Protein AF-0000000084522707 (afdb_homodimer)

Nearest PDB structures (foldseek):
  1sph-assembly1_B  TM=9.930E-01  e=1.537E-13  Bacillus subtilis
  1ptf-assembly1_A  TM=9.862E-01  e=3.714E-13  Enterococcus faecalis
  2hpr-assembly1_A  TM=9.861E-01  e=8.384E-13  Bacillus subtilis
  1y51-assembly1_A  TM=9.922E-01  e=2.026E-12  Geobacillus stearothermophilus
  1pch-assembly1_A  TM=9.923E-01  e=7.910E-11  Mycoplasma capricolum

Secondary structure (DSSP, 8-state):
-EEEEEE---TT-S-HHHHHHHHHHHHT-SSEEEEEETTEEEETT-HHHHHHT-PPTT-EEEEEEESTTHHHHHHHHHHHHHHTTS--/-EEEEEE---TT-S-HHHHHHHHHHHHT-SSEEEEEETTEEEETT-HHHHHHT-PPTT-EEEEEEESTTHHHHHHHHHHHHHHTTS--

pLDDT: mean 97.77, std 3.3, range [70.69, 98.94]

Radius of gyration: 16.94 Å; Cα contacts (8 Å, |Δi|>4): 364; chains: 2; bounding box: 33×42×34 Å

Sequence (176 aa):
MTEKTFEIINESGLHARPATALVQAASGFTSTIEIEYNNKKVNLKSIMGVMSLAVAKGGTVRITVEGEDEAEAIAAIESVMKNEGLGAMTEKTFEIINESGLHARPATALVQAASGFTSTIEIEYNNKKVNLKSIMGVMSLAVAKGGTVRITVEGEDEAEAIAAIESVMKNEGLGA

Organism: Aneurinibacillus migulanus (NCBI:txid47500)

Solvent-accessible surface area (backbone atoms only — not comparable to full-atom values): 9281 Å² total; per-residue (Å²): 121,51,72,52,76,43,50,24,62,20,85,77,22,62,38,46,53,55,45,48,54,45,19,54,60,46,60,76,47,88,30,50,44,34,38,31,44,92,91,42,74,32,49,40,60,34,63,68,46,54,52,67,62,63,45,43,50,69,36,58,35,40,38,38,27,37,52,94,51,27,73,62,46,55,52,51,50,51,50,47,32,43,75,61,46,33,29,129,120,49,73,51,73,43,50,24,62,21,86,75,22,59,40,47,53,56,45,48,54,47,20,55,58,47,60,77,48,88,32,50,44,34,36,30,43,92,92,42,74,31,49,38,61,33,62,69,46,54,54,69,61,63,43,42,51,70,37,59,35,40,38,38,29,38,53,93,51,27,71,62,46,54,52,50,53,50,52,48,32,43,75,62,46,34,29,128

InterPro domains:
  IPR000032 Phosphocarrier protein HPr-like [PF00381] (3-82)
  IPR000032 Phosphocarrier protein HPr-like [PR00107] (13-29)
  IPR000032 Phosphocarrier protein HPr-like [PR00107] (38-53)
  IPR000032 Phosphocarrier protein HPr-like [PR00107] (53-70)
  IPR000032 Phosphocarrier protein HPr-like [PS51350] (1-88)
  IPR000032 Phosphocarrier protein HPr-like [TIGR01003] (1-81)
  IPR000032 Phosphocarrier protein HPr-like [cd00367] (5-81)
  IPR001020 Phosphotransferase system, HPr histidine phosphorylation site [PS00369] (13-20)
  IPR035895 HPr-like superfamily [G3DSA:3.30.1340.10] (1-88)
  IPR035895 HPr-like superfamily [SSF55594] (1-83)
  IPR050399 Phosphocarrier protein HPr [PTHR33705] (1-84)

Structure (mmCIF, N/CA/C/O backbone):
data_AF-0000000084522707-model_v1
#
loop_
_entity.id
_entity.type
_entity.pdbx_description
1 polymer 'Phosphocarrier protein HPr'
#
loop_
_atom_site.group_PDB
_atom_site.id
_atom_site.type_symbol
_atom_site.label_atom_id
_atom_site.label_alt_id
_atom_site.label_comp_id
_atom_site.label_asym_id
_atom_site.label_entity_id
_atom_site.label_seq_id
_atom_site.pdbx_PDB_ins_code
_atom_site.Cartn_x
_atom_site.Cartn_y
_atom_site.Cartn_z
_atom_site.occupancy
_atom_site.B_iso_or_equiv
_atom_site.auth_seq_id
_atom_site.auth_comp_id
_atom_site.auth_asym_id
_atom_site.auth_atom_id
_atom_site.pdbx_PDB_model_num
ATOM 1 N N . MET A 1 1 ? -10.516 19.984 13.5 1 94.5 1 MET A N 1
ATOM 2 C CA . MET A 1 1 ? -9.75 19.703 12.289 1 94.5 1 MET A CA 1
ATOM 3 C C . MET A 1 1 ? -8.328 20.25 12.398 1 94.5 1 MET A C 1
ATOM 5 O O . MET A 1 1 ? -8.133 21.391 12.797 1 94.5 1 MET A O 1
ATOM 9 N N . THR A 1 2 ? -7.234 19.422 12.156 1 97.94 2 THR A N 1
ATOM 10 C CA . THR A 1 2 ? -5.832 19.812 12.141 1 97.94 2 THR A CA 1
ATOM 11 C C . THR A 1 2 ? -5.195 19.531 10.789 1 97.94 2 THR A C 1
ATOM 13 O O . THR A 1 2 ? -5.672 18.656 10.047 1 97.94 2 THR A O 1
ATOM 16 N N . GLU A 1 3 ? -4.207 20.375 10.445 1 97.94 3 GLU A N 1
ATOM 17 C CA . GLU A 1 3 ? -3.549 20.172 9.156 1 97.94 3 GLU A CA 1
ATOM 18 C C . GLU A 1 3 ? -2.068 20.531 9.234 1 97.94 3 GLU A C 1
ATOM 20 O O . GLU A 1 3 ? -1.66 21.344 10.07 1 97.94 3 GLU A O 1
ATOM 25 N N . LYS A 1 4 ? -1.232 19.938 8.438 1 98.25 4 LYS A N 1
ATOM 26 C CA . LYS A 1 4 ? 0.188 20.219 8.25 1 98.25 4 LYS A CA 1
ATOM 27 C C . LYS A 1 4 ? 0.598 20.047 6.793 1 98.25 4 LYS A C 1
ATOM 29 O O . LYS A 1 4 ? 0.04 19.203 6.082 1 98.25 4 LYS A O 1
ATOM 34 N N . THR A 1 5 ? 1.541 20.844 6.402 1 98.38 5 THR A N 1
ATOM 35 C CA . THR A 1 5 ? 2.104 20.75 5.062 1 98.38 5 THR A CA 1
ATOM 36 C C . THR A 1 5 ? 3.541 20.234 5.109 1 98.38 5 THR A C 1
ATOM 38 O O . THR A 1 5 ? 4.301 20.594 6.012 1 98.38 5 THR A O 1
ATOM 41 N N . PHE A 1 6 ? 3.867 19.438 4.129 1 98.31 6 PHE A N 1
ATOM 42 C CA . PHE A 1 6 ? 5.195 18.859 4.035 1 98.31 6 PHE A CA 1
ATOM 43 C C . PHE A 1 6 ? 5.742 18.969 2.617 1 98.31 6 PHE A C 1
ATOM 45 O O . PHE A 1 6 ? 5.02 18.734 1.647 1 98.31 6 PHE A O 1
ATOM 52 N N . GLU A 1 7 ? 6.996 19.344 2.516 1 98.12 7 GLU A N 1
ATOM 53 C CA . GLU A 1 7 ? 7.715 19.172 1.256 1 98.12 7 GLU A CA 1
ATOM 54 C C . GLU A 1 7 ? 8.398 17.812 1.183 1 98.12 7 GLU A C 1
ATOM 56 O O . GLU A 1 7 ? 9.141 17.438 2.088 1 98.12 7 GLU A O 1
ATOM 61 N N . ILE A 1 8 ? 8.148 17.125 0.079 1 98.62 8 ILE A N 1
ATOM 62 C CA . ILE A 1 8 ? 8.797 15.836 -0.133 1 98.62 8 ILE A CA 1
ATOM 63 C C . ILE A 1 8 ? 10.234 16.047 -0.596 1 98.62 8 ILE A C 1
ATOM 65 O O . ILE A 1 8 ? 10.469 16.641 -1.653 1 98.62 8 ILE A O 1
ATOM 69 N N . ILE A 1 9 ? 11.164 15.422 0.181 1 97.81 9 ILE A N 1
ATOM 70 C CA . ILE A 1 9 ? 12.555 15.719 -0.118 1 97.81 9 ILE A CA 1
ATOM 71 C C . ILE A 1 9 ? 13.266 14.445 -0.589 1 97.81 9 ILE A C 1
ATOM 73 O O . ILE A 1 9 ? 14.383 14.508 -1.098 1 97.81 9 ILE A O 1
ATOM 77 N N . ASN A 1 10 ? 12.57 13.359 -0.365 1 96.62 10 ASN A N 1
ATOM 78 C CA . ASN A 1 10 ? 13.141 12.102 -0.834 1 96.62 10 ASN A CA 1
ATOM 79 C C . ASN A 1 10 ? 13.391 12.125 -2.34 1 96.62 10 ASN A C 1
ATOM 81 O O . ASN A 1 10 ? 12.539 12.586 -3.105 1 96.62 10 ASN A O 1
ATOM 85 N N . GLU A 1 11 ? 14.531 11.609 -2.727 1 97.12 11 GLU A N 1
ATOM 86 C CA . GLU A 1 11 ? 14.906 11.648 -4.137 1 97.12 11 GLU A CA 1
ATOM 87 C C . GLU A 1 11 ? 13.906 10.883 -4.996 1 97.12 11 GLU A C 1
ATOM 89 O O . GLU A 1 11 ? 13.648 11.258 -6.141 1 97.12 11 GLU A O 1
ATOM 94 N N . SER A 1 12 ? 13.359 9.898 -4.473 1 96.5 12 SER A N 1
ATOM 95 C CA . SER A 1 12 ? 12.453 9.047 -5.234 1 96.5 12 SER A CA 1
ATOM 96 C C . SER A 1 12 ? 11 9.5 -5.062 1 96.5 12 SER A C 1
ATOM 98 O O . SER A 1 12 ? 10.086 8.852 -5.57 1 96.5 12 SER A O 1
ATOM 100 N N . GLY A 1 13 ? 10.734 10.625 -4.32 1 98 13 GLY A N 1
ATOM 101 C CA . GLY A 1 13 ? 9.367 11.062 -4.062 1 98 13 GLY A CA 1
ATOM 102 C C . GLY A 1 13 ? 8.648 10.203 -3.043 1 98 13 GLY A C 1
ATOM 103 O O . GLY A 1 13 ? 9.281 9.586 -2.182 1 98 13 GLY A O 1
ATOM 104 N N . LEU A 1 14 ? 7.344 10.336 -3.039 1 98.31 14 LEU A N 1
ATOM 105 C CA . LEU A 1 14 ? 6.492 9.461 -2.236 1 98.31 14 LEU A CA 1
ATOM 106 C C . LEU A 1 14 ? 6.227 8.148 -2.959 1 98.31 14 LEU A C 1
ATOM 108 O O . LEU A 1 14 ? 5.16 7.965 -3.555 1 98.31 14 LEU A O 1
ATOM 112 N N . HIS A 1 15 ? 7.211 7.25 -2.91 1 97.75 15 HIS A N 1
ATOM 113 C CA . HIS A 1 15 ? 7.094 5.941 -3.547 1 97.75 15 HIS A CA 1
ATOM 114 C C . HIS A 1 15 ? 6.484 4.918 -2.594 1 97.75 15 HIS A C 1
ATOM 116 O O . HIS A 1 15 ? 6.062 5.266 -1.489 1 97.75 15 HIS A O 1
ATOM 122 N N . ALA A 1 16 ? 6.402 3.715 -2.99 1 97.94 16 ALA A N 1
ATOM 123 C CA . ALA A 1 16 ? 5.598 2.682 -2.344 1 97.94 16 ALA A CA 1
ATOM 124 C C . ALA A 1 16 ? 6.02 2.484 -0.892 1 97.94 16 ALA A C 1
ATOM 126 O O . ALA A 1 16 ? 5.172 2.354 -0.005 1 97.94 16 ALA A O 1
ATOM 127 N N . ARG A 1 17 ? 7.297 2.531 -0.637 1 96.75 17 ARG A N 1
ATOM 128 C CA . ARG A 1 17 ? 7.781 2.191 0.698 1 96.75 17 ARG A CA 1
ATOM 129 C C . ARG A 1 17 ? 7.336 3.229 1.722 1 96.75 17 ARG A C 1
ATOM 131 O O . ARG A 1 17 ? 6.598 2.91 2.658 1 96.75 17 ARG A O 1
ATOM 138 N N . PRO A 1 18 ? 7.672 4.473 1.57 1 97.94 18 PRO A N 1
ATOM 139 C CA . PRO A 1 18 ? 7.164 5.441 2.545 1 97.94 18 PRO A CA 1
ATOM 140 C C . PRO A 1 18 ? 5.645 5.594 2.49 1 97.94 18 PRO A C 1
ATOM 142 O O . PRO A 1 18 ? 5.012 5.867 3.514 1 97.94 18 PRO A O 1
ATOM 145 N N . ALA A 1 19 ? 5.012 5.406 1.331 1 98.5 19 ALA A N 1
ATOM 146 C CA . ALA A 1 19 ? 3.555 5.449 1.25 1 98.5 19 ALA A CA 1
ATOM 147 C C . ALA A 1 19 ? 2.922 4.367 2.121 1 98.5 19 ALA A C 1
ATOM 149 O O . ALA A 1 19 ? 1.949 4.629 2.834 1 98.5 19 ALA A O 1
ATOM 150 N N . THR A 1 20 ? 3.518 3.203 2.043 1 98.5 20 THR A N 1
ATOM 151 C CA . THR A 1 20 ? 2.994 2.102 2.844 1 98.5 20 THR A CA 1
ATOM 152 C C . THR A 1 20 ? 3.131 2.402 4.332 1 98.5 20 THR A C 1
ATOM 154 O O . THR A 1 20 ? 2.211 2.139 5.113 1 98.5 20 THR A O 1
ATOM 157 N N . ALA A 1 21 ? 4.238 2.949 4.695 1 98.25 21 ALA A N 1
ATOM 158 C CA . ALA A 1 21 ? 4.426 3.33 6.094 1 98.25 21 ALA A CA 1
ATOM 159 C C . ALA A 1 21 ? 3.387 4.359 6.527 1 98.25 21 ALA A C 1
ATOM 161 O O . ALA A 1 21 ? 2.854 4.285 7.637 1 98.25 21 ALA A O 1
ATOM 162 N N . LEU A 1 22 ? 3.088 5.316 5.695 1 98.69 22 LEU A N 1
ATOM 163 C CA . LEU A 1 22 ? 2.09 6.336 6.004 1 98.69 22 LEU A CA 1
ATOM 164 C C . LEU A 1 22 ? 0.701 5.719 6.129 1 98.69 22 LEU A C 1
ATOM 166 O O . LEU A 1 22 ? -0.046 6.039 7.055 1 98.69 22 LEU A O 1
ATOM 170 N N . VAL A 1 23 ? 0.363 4.887 5.227 1 98.81 23 VAL A N 1
ATOM 171 C CA . VAL A 1 23 ? -0.938 4.227 5.246 1 98.81 23 VAL A CA 1
ATOM 172 C C . VAL A 1 23 ? -1.076 3.393 6.52 1 98.81 23 VAL A C 1
ATOM 174 O O . VAL A 1 23 ? -2.131 3.395 7.156 1 98.81 23 VAL A O 1
ATOM 177 N N . GLN A 1 24 ? -0.002 2.719 6.863 1 98.56 24 GLN A N 1
ATOM 178 C CA . GLN A 1 24 ? -0.018 1.924 8.086 1 98.56 24 GLN A CA 1
ATOM 179 C C . GLN A 1 24 ? -0.288 2.799 9.305 1 98.56 24 GLN A C 1
ATOM 181 O O . GLN A 1 24 ? -1.142 2.473 10.133 1 98.56 24 GLN A O 1
ATOM 186 N N . ALA A 1 25 ? 0.437 3.859 9.383 1 98.56 25 ALA A N 1
ATOM 187 C CA . ALA A 1 25 ? 0.22 4.77 10.508 1 98.56 25 ALA A CA 1
ATOM 188 C C . ALA A 1 25 ? -1.208 5.305 10.508 1 98.56 25 ALA A C 1
ATOM 190 O O . ALA A 1 25 ? -1.883 5.289 11.539 1 98.56 25 ALA A O 1
ATOM 191 N N . ALA A 1 26 ? -1.678 5.75 9.414 1 98.81 26 ALA A N 1
ATOM 192 C CA . ALA A 1 26 ? -3.002 6.355 9.289 1 98.81 26 ALA A CA 1
ATOM 193 C C . ALA A 1 26 ? -4.098 5.355 9.648 1 98.81 26 ALA A C 1
ATOM 195 O O . ALA A 1 26 ? -5.102 5.723 10.266 1 98.81 26 ALA A O 1
ATOM 196 N N . SER A 1 27 ? -3.891 4.129 9.281 1 98.5 27 SER A N 1
ATOM 197 C CA . SER A 1 27 ? -4.91 3.096 9.43 1 98.5 27 SER A CA 1
ATOM 198 C C . SER A 1 27 ? -5.156 2.766 10.898 1 98.5 27 SER A C 1
ATOM 200 O O . SER A 1 27 ? -6.16 2.135 11.234 1 98.5 27 SER A O 1
ATOM 202 N N . GLY A 1 28 ? -4.293 3.125 11.742 1 98.31 28 GLY A N 1
ATOM 203 C CA . GLY A 1 28 ? -4.434 2.844 13.156 1 98.31 28 GLY A CA 1
ATOM 204 C C . GLY A 1 28 ? -5.355 3.814 13.875 1 98.31 28 GLY A C 1
ATOM 205 O O . GLY A 1 28 ? -5.688 3.617 15.039 1 98.31 28 GLY A O 1
ATOM 206 N N . PHE A 1 29 ? -5.867 4.809 13.188 1 98.81 29 PHE A N 1
ATOM 207 C CA . PHE A 1 29 ? -6.66 5.855 13.82 1 98.81 29 PHE A CA 1
ATOM 208 C C . PHE A 1 29 ? -8.086 5.855 13.281 1 98.81 29 PHE A C 1
ATOM 210 O O . PHE A 1 29 ? -8.328 5.414 12.156 1 98.81 29 PHE A O 1
ATOM 217 N N . THR A 1 30 ? -9.023 6.438 14.078 1 98.75 30 THR A N 1
ATOM 218 C CA . THR A 1 30 ? -10.43 6.523 13.688 1 98.75 30 THR A CA 1
ATOM 219 C C . THR A 1 30 ? -10.695 7.812 12.914 1 98.75 30 THR A C 1
ATOM 221 O O . THR A 1 30 ? -11.688 7.918 12.188 1 98.75 30 THR A O 1
ATOM 224 N N . SER A 1 31 ? -9.836 8.742 13.117 1 98.88 31 SER A N 1
ATOM 225 C CA . SER A 1 31 ? -10.008 10.031 12.453 1 98.88 31 SER A CA 1
ATOM 226 C C . SER A 1 31 ? -9.922 9.883 10.938 1 98.88 31 SER A C 1
ATOM 228 O O . SER A 1 31 ? -9.25 8.984 10.43 1 98.88 31 SER A O 1
ATOM 230 N N . THR A 1 32 ? -10.656 10.781 10.281 1 98.88 32 THR A N 1
ATOM 231 C CA . THR A 1 32 ? -10.469 10.938 8.844 1 98.88 32 THR A CA 1
ATOM 232 C C . THR A 1 32 ? -9.156 11.648 8.547 1 98.88 32 THR A C 1
ATOM 234 O O . THR A 1 32 ? -8.867 12.703 9.117 1 98.88 32 THR A O 1
ATOM 237 N N . ILE A 1 33 ? -8.328 11.008 7.734 1 98.94 33 ILE A N 1
ATOM 238 C CA . ILE A 1 33 ? -7.035 11.57 7.363 1 98.94 33 ILE A CA 1
ATOM 239 C C . ILE A 1 33 ? -6.93 11.664 5.844 1 98.94 33 ILE A C 1
ATOM 241 O O . ILE A 1 33 ? -7.051 10.656 5.141 1 98.94 33 ILE A O 1
ATOM 245 N N . GLU A 1 34 ? -6.691 12.875 5.359 1 98.94 34 GLU A N 1
ATOM 246 C CA . GLU A 1 34 ? -6.582 13.109 3.924 1 98.94 34 GLU A CA 1
ATOM 247 C C . GLU A 1 34 ? -5.23 13.719 3.562 1 98.94 34 GLU A C 1
ATOM 249 O O . GLU A 1 34 ? -4.652 14.469 4.348 1 98.94 34 GLU A O 1
ATOM 254 N N . ILE A 1 35 ? -4.766 13.367 2.404 1 98.88 35 ILE A N 1
ATOM 255 C CA . ILE A 1 35 ? -3.574 13.969 1.82 1 98.88 35 ILE A CA 1
ATOM 256 C C . ILE A 1 35 ? -3.922 14.609 0.477 1 98.88 35 ILE A C 1
ATOM 258 O O . ILE A 1 35 ? -4.664 14.031 -0.319 1 98.88 35 ILE A O 1
ATOM 262 N N . GLU A 1 36 ? -3.361 15.758 0.29 1 98.88 36 GLU A N 1
ATOM 263 C CA . GLU A 1 36 ? -3.656 16.531 -0.908 1 98.88 36 GLU A CA 1
ATOM 264 C C . GLU A 1 36 ? -2.377 16.938 -1.63 1 98.88 36 GLU A C 1
ATOM 266 O O . GLU A 1 36 ? -1.395 17.328 -0.993 1 98.88 36 GLU A O 1
ATOM 271 N N . TYR A 1 37 ? -2.357 16.828 -2.92 1 98.81 37 TYR A N 1
ATOM 272 C CA . TYR A 1 37 ? -1.275 17.219 -3.811 1 98.81 37 TYR A CA 1
ATOM 273 C C . TYR A 1 37 ? -1.82 17.688 -5.156 1 98.81 37 TYR A C 1
ATOM 275 O O . TYR A 1 37 ? -2.625 16.984 -5.777 1 98.81 37 TYR A O 1
ATOM 283 N N . ASN A 1 38 ? -1.486 18.844 -5.582 1 98.19 38 ASN A N 1
ATOM 284 C CA . ASN A 1 38 ? -1.926 19.406 -6.855 1 98.19 38 ASN A CA 1
ATOM 285 C C . ASN A 1 38 ? -3.445 19.359 -6.992 1 98.19 38 ASN A C 1
ATOM 287 O O . ASN A 1 38 ? -3.969 18.891 -8 1 98.19 38 ASN A O 1
ATOM 291 N N . ASN A 1 39 ? -4.086 19.719 -5.977 1 97.62 39 ASN A N 1
ATOM 292 C CA . ASN A 1 39 ? -5.535 19.875 -5.906 1 97.62 39 ASN A CA 1
ATOM 293 C C . ASN A 1 39 ? -6.262 18.547 -5.977 1 97.62 39 ASN A C 1
ATOM 295 O O . ASN A 1 39 ? -7.469 18.5 -6.219 1 97.62 39 ASN A O 1
ATOM 299 N N . LYS A 1 40 ? -5.539 17.547 -5.859 1 98.69 40 LYS A N 1
ATOM 300 C CA . LYS A 1 40 ? -6.141 16.234 -5.715 1 98.69 40 LYS A CA 1
ATOM 301 C C . LYS A 1 40 ? -6.047 15.734 -4.273 1 98.69 40 LYS A C 1
ATOM 303 O O . LYS A 1 40 ? -4.965 15.742 -3.678 1 98.69 40 LYS A O 1
ATOM 308 N N . LYS A 1 41 ? -7.148 15.445 -3.715 1 98.75 41 LYS A N 1
ATOM 309 C CA . LYS A 1 41 ? -7.262 15.008 -2.324 1 98.75 41 LYS A CA 1
ATOM 310 C C . LYS A 1 41 ? -7.688 13.547 -2.236 1 98.75 41 LYS A C 1
ATOM 312 O O . LYS A 1 41 ? -8.641 13.133 -2.898 1 98.75 41 LYS A O 1
ATOM 317 N N . VAL A 1 42 ? -6.957 12.719 -1.441 1 98.88 42 VAL A N 1
ATOM 318 C CA . VAL A 1 42 ? -7.301 11.305 -1.27 1 98.88 42 VAL A CA 1
ATOM 319 C C . VAL A 1 42 ? -7.219 10.93 0.208 1 98.88 42 VAL A C 1
ATOM 321 O O . VAL A 1 42 ? -6.629 11.664 1.009 1 98.88 42 VAL A O 1
ATOM 324 N N . ASN A 1 43 ? -7.953 9.852 0.558 1 98.88 43 ASN A N 1
ATOM 325 C CA . ASN A 1 43 ? -7.824 9.25 1.88 1 98.88 43 ASN A CA 1
ATOM 326 C C . ASN A 1 43 ? -6.43 8.68 2.102 1 98.88 43 ASN A C 1
ATOM 328 O O . ASN A 1 43 ? -5.977 7.824 1.336 1 98.88 43 ASN A O 1
ATOM 332 N N . LEU A 1 44 ? -5.762 9.078 3.152 1 98.88 44 LEU A N 1
ATOM 333 C CA . LEU A 1 44 ? -4.391 8.648 3.396 1 98.88 44 LEU A CA 1
ATOM 334 C C . LEU A 1 44 ? -4.336 7.168 3.762 1 98.88 44 LEU A C 1
ATOM 336 O O . LEU A 1 44 ? -3.271 6.551 3.711 1 98.88 44 LEU A O 1
ATOM 340 N N . LYS A 1 45 ? -5.445 6.551 4.016 1 98.56 45 LYS A N 1
ATOM 341 C CA . LYS A 1 45 ? -5.52 5.129 4.34 1 98.56 45 LYS A CA 1
ATOM 342 C C . LYS A 1 45 ? -5.605 4.277 3.076 1 98.56 45 LYS A C 1
ATOM 344 O O . LYS A 1 45 ? -5.488 3.053 3.137 1 98.56 45 LYS A O 1
ATOM 349 N N . SER A 1 46 ? -5.797 4.906 1.973 1 98 46 SER A N 1
ATOM 350 C CA . SER A 1 46 ? -5.898 4.223 0.687 1 98 46 SER A CA 1
ATOM 351 C C . SER A 1 46 ? -4.566 4.242 -0.056 1 98 46 SER A C 1
ATOM 353 O O . SER A 1 46 ? -4.234 5.227 -0.721 1 98 46 SER A O 1
ATOM 355 N N . ILE A 1 47 ? -3.973 3.125 -0.125 1 98.44 47 ILE A N 1
ATOM 356 C CA . ILE A 1 47 ? -2.67 3.059 -0.777 1 98.44 47 ILE A CA 1
ATOM 357 C C . ILE A 1 47 ? -2.807 3.457 -2.244 1 98.44 47 ILE A C 1
ATOM 359 O O . ILE A 1 47 ? -1.961 4.18 -2.781 1 98.44 47 ILE A O 1
ATOM 363 N N . MET A 1 48 ? -3.84 3.008 -2.855 1 97.38 48 MET A N 1
ATOM 364 C CA . MET A 1 48 ? -4.023 3.348 -4.266 1 97.38 48 MET A CA 1
ATOM 365 C C . MET A 1 48 ? -4.254 4.844 -4.438 1 97.38 48 MET A C 1
ATOM 367 O O . MET A 1 48 ? -3.75 5.449 -5.383 1 97.38 48 MET A O 1
ATOM 371 N N . GLY A 1 49 ? -4.988 5.387 -3.514 1 98.44 49 GLY A N 1
ATOM 372 C CA . GLY A 1 49 ? -5.168 6.828 -3.535 1 98.44 49 GLY A CA 1
ATOM 373 C C . GLY A 1 49 ? -3.867 7.598 -3.406 1 98.44 49 GLY A C 1
ATOM 374 O O . GLY A 1 49 ? -3.596 8.5 -4.195 1 98.44 49 GLY A O 1
ATOM 375 N N . VAL A 1 50 ? -3.102 7.191 -2.445 1 98.75 50 VAL A N 1
ATOM 376 C CA . VAL A 1 50 ? -1.841 7.875 -2.176 1 98.75 50 VAL A CA 1
ATOM 377 C C . VAL A 1 50 ? -0.919 7.758 -3.387 1 98.75 50 VAL A C 1
ATOM 379 O O . VAL A 1 50 ? -0.363 8.758 -3.85 1 98.75 50 VAL A O 1
ATOM 382 N N . MET A 1 51 ? -0.833 6.605 -3.945 1 97.88 51 MET A N 1
ATOM 383 C CA . MET A 1 51 ? 0.071 6.379 -5.07 1 97.88 51 MET A CA 1
ATOM 384 C C . MET A 1 51 ? -0.405 7.129 -6.309 1 97.88 51 MET A C 1
ATOM 386 O O . MET A 1 51 ? 0.41 7.59 -7.109 1 97.88 51 MET A O 1
ATOM 390 N N . SER A 1 52 ? -1.647 7.305 -6.41 1 98.25 52 SER A N 1
ATOM 391 C CA . SER A 1 52 ? -2.193 8 -7.574 1 98.25 52 SER A CA 1
ATOM 392 C C . SER A 1 52 ? -1.741 9.453 -7.613 1 98.25 52 SER A C 1
ATOM 394 O O . SER A 1 52 ? -1.797 10.102 -8.664 1 98.25 52 SER A O 1
ATOM 396 N N . LEU A 1 53 ? -1.362 10.008 -6.574 1 98.69 53 LEU A N 1
ATOM 397 C CA . LEU A 1 53 ? -0.931 11.398 -6.516 1 98.69 53 LEU A CA 1
ATOM 398 C C . LEU A 1 53 ? 0.417 11.578 -7.203 1 98.69 53 LEU A C 1
ATOM 400 O O . LEU A 1 53 ? 0.765 12.695 -7.613 1 98.69 53 LEU A O 1
ATOM 404 N N . ALA A 1 54 ? 1.235 10.578 -7.258 1 98.19 54 ALA A N 1
ATOM 405 C CA . ALA A 1 54 ? 2.535 10.594 -7.922 1 98.19 54 ALA A CA 1
ATOM 406 C C . ALA A 1 54 ? 3.377 11.781 -7.453 1 98.19 54 ALA A C 1
ATOM 408 O O . ALA A 1 54 ? 3.9 12.539 -8.273 1 98.19 54 ALA A O 1
ATOM 409 N N . VAL A 1 55 ? 3.521 11.875 -6.203 1 98.44 55 VAL A N 1
ATOM 410 C CA . VAL A 1 55 ? 4.266 13 -5.652 1 98.44 55 VAL A CA 1
ATOM 411 C C . VAL A 1 55 ? 5.762 12.789 -5.879 1 98.44 55 VAL A C 1
ATOM 413 O O . VAL A 1 55 ? 6.332 11.805 -5.402 1 98.44 55 VAL A O 1
ATOM 416 N N . ALA A 1 56 ? 6.41 13.695 -6.559 1 97.94 56 ALA A N 1
ATOM 417 C CA . ALA A 1 56 ? 7.848 13.656 -6.809 1 97.94 56 ALA A CA 1
ATOM 418 C C . ALA A 1 56 ? 8.609 14.5 -5.785 1 97.94 56 ALA A C 1
ATOM 420 O O . ALA A 1 56 ? 7.996 15.234 -5.004 1 97.94 56 ALA A O 1
ATOM 421 N N . LYS A 1 57 ? 9.922 14.305 -5.805 1 98.06 57 LYS A N 1
ATOM 422 C CA . LYS A 1 57 ? 10.758 15.188 -4.996 1 98.06 57 LYS A CA 1
ATOM 423 C C . LYS A 1 57 ? 10.406 16.656 -5.246 1 98.06 57 LYS A C 1
ATOM 425 O O . LYS A 1 57 ? 10.203 17.062 -6.395 1 98.06 57 LYS A O 1
ATOM 430 N N . GLY A 1 58 ? 10.328 17.359 -4.156 1 98.12 58 GLY A N 1
ATOM 431 C CA . GLY A 1 58 ? 10.031 18.781 -4.258 1 98.12 58 GLY A CA 1
ATOM 432 C C . GLY A 1 58 ? 8.547 19.078 -4.172 1 98.12 58 GLY A C 1
ATOM 433 O O . GLY A 1 58 ? 8.148 20.234 -3.969 1 98.12 58 GLY A O 1
ATOM 434 N N . GLY A 1 59 ? 7.699 18.094 -4.355 1 98.25 59 GLY A N 1
ATOM 435 C CA . GLY A 1 59 ? 6.266 18.281 -4.199 1 98.25 59 GLY A CA 1
ATOM 436 C C . GLY A 1 59 ? 5.859 18.625 -2.779 1 98.25 59 GLY A C 1
ATOM 437 O O . GLY A 1 59 ? 6.445 18.125 -1.82 1 98.25 59 GLY A O 1
ATOM 438 N N . THR A 1 60 ? 4.891 19.484 -2.645 1 98.5 60 THR A N 1
ATOM 439 C CA . THR A 1 60 ? 4.328 19.844 -1.349 1 98.5 60 THR A CA 1
ATOM 440 C C . THR A 1 60 ? 2.957 19.203 -1.152 1 98.5 60 THR A C 1
ATOM 442 O O . THR A 1 60 ? 2.062 19.375 -1.983 1 98.5 60 THR A O 1
ATOM 445 N N . VAL A 1 61 ? 2.877 18.484 -0.022 1 98.75 61 VAL A N 1
ATOM 446 C CA . VAL A 1 61 ? 1.597 17.859 0.286 1 98.75 61 VAL A CA 1
ATOM 447 C C . VAL A 1 61 ? 0.995 18.5 1.535 1 98.75 61 VAL A C 1
ATOM 449 O O . VAL A 1 61 ? 1.723 18.938 2.434 1 98.75 61 VAL A O 1
ATOM 452 N N . ARG A 1 62 ? -0.325 18.5 1.571 1 98.75 62 ARG A N 1
ATOM 453 C CA . ARG A 1 62 ? -1.077 18.922 2.752 1 98.75 62 ARG A CA 1
ATOM 454 C C . ARG A 1 62 ? -1.84 17.75 3.354 1 98.75 62 ARG A C 1
ATOM 456 O O . ARG A 1 62 ? -2.6 17.062 2.656 1 98.75 62 ARG A O 1
ATOM 463 N N . ILE A 1 63 ? -1.631 17.547 4.617 1 98.75 63 ILE A N 1
ATOM 464 C CA . ILE A 1 63 ? -2.336 16.484 5.324 1 98.75 63 ILE A CA 1
ATOM 465 C C . ILE A 1 63 ? -3.324 17.094 6.32 1 98.75 63 ILE A C 1
ATOM 467 O O . ILE A 1 63 ? -2.951 17.938 7.137 1 98.75 63 ILE A O 1
ATOM 471 N N . THR A 1 64 ? -4.504 16.625 6.145 1 98.88 64 THR A N 1
ATOM 472 C CA . THR A 1 64 ? -5.574 17.094 7.02 1 98.88 64 THR A CA 1
ATOM 473 C C . THR A 1 64 ? -6.148 15.938 7.828 1 98.88 64 THR A C 1
ATOM 475 O O . THR A 1 64 ? -6.367 14.844 7.297 1 98.88 64 THR A O 1
ATOM 478 N N . VAL A 1 65 ? -6.422 16.203 9.148 1 98.88 65 VAL A N 1
ATOM 479 C CA . VAL A 1 65 ? -6.957 15.195 10.047 1 98.88 65 VAL A CA 1
ATOM 480 C C . VAL A 1 65 ? -8.18 15.742 10.781 1 98.88 65 VAL A C 1
ATOM 482 O O . VAL A 1 65 ? -8.148 16.859 11.305 1 98.88 65 VAL A O 1
ATOM 485 N N . GLU A 1 66 ? -9.234 14.922 10.742 1 98.88 66 GLU A N 1
ATOM 486 C CA . GLU A 1 66 ? -10.469 15.312 11.414 1 98.88 66 GLU A CA 1
ATOM 487 C C . GLU A 1 66 ? -11.07 14.141 12.195 1 98.88 66 GLU A C 1
ATOM 489 O O . GLU A 1 66 ? -11.391 13.102 11.609 1 98.88 66 GLU A O 1
ATOM 494 N N . GLY A 1 67 ? -11.242 14.328 13.484 1 98.75 67 GLY A N 1
ATOM 495 C CA . GLY A 1 67 ? -11.859 13.305 14.305 1 98.75 67 GLY A CA 1
ATOM 496 C C . GLY A 1 67 ? -11.43 13.359 15.758 1 98.75 67 GLY A C 1
ATOM 497 O O . GLY A 1 67 ? -10.719 14.281 16.156 1 98.75 67 GLY A O 1
ATOM 498 N N . GLU A 1 68 ? -11.781 12.414 16.547 1 98.62 68 GLU A N 1
ATOM 499 C CA . GLU A 1 68 ? -11.617 12.414 18 1 98.62 68 GLU A CA 1
ATOM 500 C C . GLU A 1 68 ? -10.156 12.211 18.391 1 98.62 68 GLU A C 1
ATOM 502 O O . GLU A 1 68 ? -9.719 12.711 19.438 1 98.62 68 GLU A O 1
ATOM 507 N N . ASP A 1 69 ? -9.422 11.602 17.609 1 98.75 69 ASP A N 1
ATOM 508 C CA . ASP A 1 69 ? -8.031 11.305 17.938 1 98.75 69 ASP A CA 1
ATOM 509 C C . ASP A 1 69 ? -7.078 12.055 17 1 98.75 69 ASP A C 1
ATOM 511 O O . ASP A 1 69 ? -6.004 11.547 16.672 1 98.75 69 ASP A O 1
ATOM 515 N N . GLU A 1 70 ? -7.539 13.172 16.5 1 98.62 70 GLU A N 1
ATOM 516 C CA . GLU A 1 70 ? -6.824 13.891 15.445 1 98.62 70 GLU A CA 1
ATOM 517 C C . GLU A 1 70 ? -5.461 14.367 15.938 1 98.62 70 GLU A C 1
ATOM 519 O O . GLU A 1 70 ? -4.496 14.398 15.164 1 98.62 70 GLU A O 1
ATOM 524 N N . ALA A 1 71 ? -5.262 14.719 17.203 1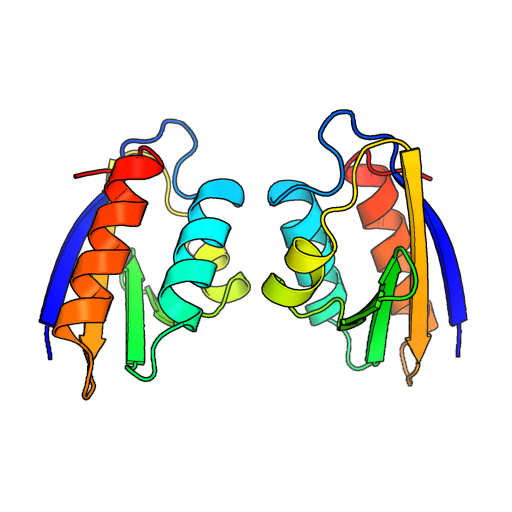 98.62 71 ALA A N 1
ATOM 525 C CA . ALA A 1 71 ? -3.982 15.195 17.734 1 98.62 71 ALA A CA 1
ATOM 526 C C . ALA A 1 71 ? -2.93 14.094 17.688 1 98.62 71 ALA A C 1
ATOM 528 O O . ALA A 1 71 ? -1.802 14.32 17.25 1 98.62 71 ALA A O 1
ATOM 529 N N . GLU A 1 72 ? -3.287 12.938 18.109 1 98.75 72 GLU A N 1
ATOM 530 C CA . GLU A 1 72 ? -2.371 11.797 18.062 1 98.75 72 GLU A CA 1
ATOM 531 C C . GLU A 1 72 ? -2.092 11.367 16.625 1 98.75 72 GLU A C 1
ATOM 533 O O . GLU A 1 72 ? -0.966 10.992 16.297 1 98.75 72 GLU A O 1
ATOM 538 N N . ALA A 1 73 ? -3.115 11.461 15.828 1 98.81 73 ALA A N 1
ATOM 539 C CA . ALA A 1 73 ? -2.984 11.031 14.438 1 98.81 73 ALA A CA 1
ATOM 540 C C . ALA A 1 73 ? -1.987 11.906 13.688 1 98.81 73 ALA A C 1
ATOM 542 O O . ALA A 1 73 ? -1.081 11.391 13.023 1 98.81 73 ALA A O 1
ATOM 543 N N . ILE A 1 74 ? -2.104 13.219 13.789 1 98.69 74 ILE A N 1
ATOM 544 C CA . ILE A 1 74 ? -1.222 14.117 13.047 1 98.69 74 ILE A CA 1
ATOM 545 C C . ILE A 1 74 ? 0.204 13.992 13.578 1 98.69 74 ILE A C 1
ATOM 547 O O . ILE A 1 74 ? 1.17 14.109 12.82 1 98.69 74 ILE A O 1
ATOM 551 N N . ALA A 1 75 ? 0.382 13.75 14.852 1 98.75 75 ALA A N 1
ATOM 552 C CA . ALA A 1 75 ? 1.706 13.547 15.43 1 98.75 75 ALA A CA 1
ATOM 553 C C . ALA A 1 75 ? 2.359 12.281 14.875 1 98.75 75 ALA A C 1
ATOM 555 O O . ALA A 1 75 ? 3.555 12.281 14.57 1 98.75 75 ALA A O 1
ATOM 556 N N . ALA A 1 76 ? 1.574 11.234 14.766 1 98.69 76 ALA A N 1
ATOM 557 C CA . ALA A 1 76 ? 2.082 9.977 14.211 1 98.69 76 ALA A CA 1
ATOM 558 C C . ALA A 1 76 ? 2.484 10.141 12.75 1 98.69 76 ALA A C 1
ATOM 560 O O . ALA A 1 76 ? 3.539 9.656 12.336 1 98.69 76 ALA A O 1
ATOM 561 N N . ILE A 1 77 ? 1.641 10.859 11.992 1 98.56 77 ILE A N 1
ATOM 562 C CA . ILE A 1 77 ? 1.92 11.094 10.578 1 98.56 77 ILE A CA 1
ATOM 563 C C . ILE A 1 77 ? 3.213 11.891 10.438 1 98.56 77 ILE A C 1
ATOM 565 O O . ILE A 1 77 ? 4.066 11.562 9.609 1 98.56 77 ILE A O 1
ATOM 569 N N . GLU A 1 78 ? 3.395 12.867 11.234 1 98.44 78 GLU A N 1
ATOM 570 C CA . GLU A 1 78 ? 4.605 13.68 11.203 1 98.44 78 GLU A CA 1
ATOM 571 C C . GLU A 1 78 ? 5.844 12.844 11.5 1 98.44 78 GLU A C 1
ATOM 573 O O . GLU A 1 78 ? 6.887 13.016 10.875 1 98.44 78 GLU A O 1
ATOM 578 N N . SER A 1 79 ? 5.723 12.008 12.461 1 98.5 79 SER A N 1
ATOM 579 C CA . SER A 1 79 ? 6.828 11.125 12.828 1 98.5 79 SER A CA 1
ATOM 580 C C . SER A 1 79 ? 7.223 10.227 11.656 1 98.5 79 SER A C 1
ATOM 582 O O . SER A 1 79 ? 8.406 10.047 11.383 1 98.5 79 SER A O 1
ATOM 584 N N . VAL A 1 80 ? 6.246 9.672 10.977 1 98.44 80 VAL A N 1
ATOM 585 C CA . VAL A 1 80 ? 6.527 8.805 9.836 1 98.44 80 VAL A CA 1
ATOM 586 C C . VAL A 1 80 ? 7.176 9.609 8.719 1 98.44 80 VAL A C 1
ATOM 588 O O . VAL A 1 80 ? 8.133 9.148 8.086 1 98.44 80 VAL A O 1
ATOM 591 N N . MET A 1 81 ? 6.676 10.82 8.445 1 98.31 81 MET A N 1
ATOM 592 C CA . MET A 1 81 ? 7.258 11.695 7.434 1 98.31 81 MET A CA 1
ATOM 593 C C . MET A 1 81 ? 8.75 11.906 7.688 1 98.31 81 MET A C 1
ATOM 595 O O . MET A 1 81 ? 9.562 11.789 6.77 1 98.31 81 MET A O 1
ATOM 599 N N . LYS A 1 82 ? 9.117 12.117 8.914 1 97.25 82 LYS A N 1
ATOM 600 C CA . LYS A 1 82 ? 10.5 12.359 9.297 1 97.25 82 LYS A CA 1
ATOM 601 C C . LYS A 1 82 ? 11.328 11.078 9.211 1 97.25 82 LYS A C 1
ATOM 603 O O . LYS A 1 82 ? 12.398 11.07 8.602 1 97.25 82 LYS A O 1
ATOM 608 N N . ASN A 1 83 ? 10.82 10.023 9.727 1 97.38 83 ASN A N 1
ATOM 609 C CA . ASN A 1 83 ? 11.555 8.766 9.812 1 97.38 83 ASN A CA 1
ATOM 610 C C . ASN A 1 83 ? 11.805 8.156 8.438 1 97.38 83 ASN A C 1
ATOM 612 O O . ASN A 1 83 ? 12.812 7.488 8.219 1 97.38 83 ASN A O 1
ATOM 616 N N . GLU A 1 84 ? 10.906 8.391 7.49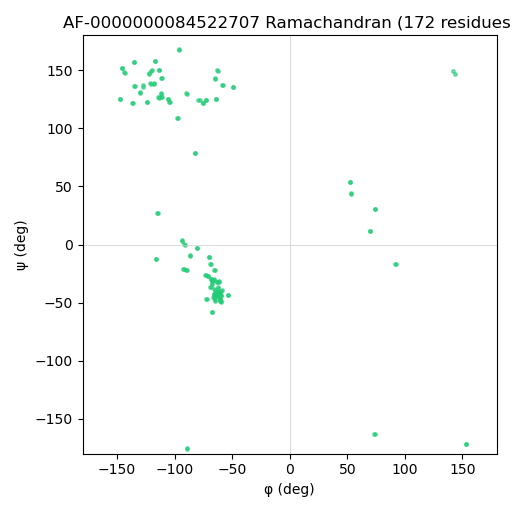6 1 97.12 84 GLU A N 1
ATOM 617 C CA . GLU A 1 84 ? 11.016 7.816 6.156 1 97.12 84 GLU A CA 1
ATOM 618 C C . GLU A 1 84 ? 11.766 8.758 5.215 1 97.12 84 GLU A C 1
ATOM 620 O O . GLU A 1 84 ? 11.852 8.492 4.012 1 97.12 84 GLU A O 1
ATOM 625 N N . GLY A 1 85 ? 12.188 9.867 5.688 1 95.25 85 GLY A N 1
ATOM 626 C CA . GLY A 1 85 ? 12.969 10.789 4.879 1 95.25 85 GLY A CA 1
ATOM 627 C C . GLY A 1 85 ? 12.141 11.531 3.85 1 95.25 85 GLY A C 1
ATOM 628 O O . GLY A 1 85 ? 12.617 11.812 2.748 1 95.25 85 GLY A O 1
ATOM 629 N N . LEU A 1 86 ? 10.93 11.766 4.129 1 96.62 86 LEU A N 1
ATOM 630 C CA . LEU A 1 86 ? 10.023 12.398 3.17 1 96.62 86 LEU A CA 1
ATOM 631 C C . LEU A 1 86 ? 10.016 13.914 3.352 1 96.62 86 LEU A C 1
ATOM 633 O O . LEU A 1 86 ? 9.57 14.648 2.467 1 96.62 86 LEU A O 1
ATOM 637 N N . GLY A 1 87 ? 10.391 14.266 4.41 1 84.31 87 GLY A N 1
ATOM 638 C CA . GLY A 1 87 ? 10.352 15.68 4.762 1 84.31 87 GLY A CA 1
ATOM 639 C C . GLY A 1 87 ? 9.969 15.922 6.211 1 84.31 87 GLY A C 1
ATOM 640 O O . GLY A 1 87 ? 9.539 15 6.91 1 84.31 87 GLY A O 1
ATOM 641 N N . ALA A 1 88 ? 10.406 17 6.977 1 71.94 88 ALA A N 1
ATOM 642 C CA . ALA A 1 88 ? 10.125 17.469 8.336 1 71.94 88 ALA A CA 1
ATOM 643 C C . ALA A 1 88 ? 9.805 18.953 8.359 1 71.94 88 ALA A C 1
ATOM 645 O O . ALA A 1 88 ? 10.227 19.703 7.469 1 71.94 88 ALA A O 1
ATOM 646 N N . MET B 1 1 ? -13.078 -21.453 -9.055 1 94.62 1 MET B N 1
ATOM 647 C CA . MET B 1 1 ? -11.938 -21.078 -8.227 1 94.62 1 MET B CA 1
ATOM 648 C C . MET B 1 1 ? -10.625 -21.5 -8.883 1 94.62 1 MET B C 1
ATOM 650 O O . MET B 1 1 ? -10.492 -22.625 -9.336 1 94.62 1 MET B O 1
ATOM 654 N N . THR B 1 2 ? -9.602 -20.547 -9.078 1 97.88 2 THR B N 1
ATOM 655 C CA . THR B 1 2 ? -8.273 -20.828 -9.609 1 97.88 2 THR B CA 1
ATOM 656 C C . THR B 1 2 ? -7.191 -20.469 -8.594 1 97.88 2 THR B C 1
ATOM 658 O O . THR B 1 2 ? -7.418 -19.625 -7.715 1 97.88 2 THR B O 1
ATOM 661 N N . GLU B 1 3 ? -6.078 -21.219 -8.68 1 97.88 3 GLU B N 1
ATOM 662 C CA . GLU B 1 3 ? -5 -20.953 -7.734 1 97.88 3 GLU B CA 1
ATOM 663 C C . GLU B 1 3 ? -3.635 -21.172 -8.375 1 97.88 3 GLU B C 1
ATOM 665 O O . GLU B 1 3 ? -3.51 -21.953 -9.328 1 97.88 3 GLU B O 1
ATOM 670 N N . LYS B 1 4 ? -2.613 -20.5 -7.941 1 98.19 4 LYS B N 1
ATOM 671 C CA . LYS B 1 4 ? -1.211 -20.641 -8.32 1 98.19 4 LYS B CA 1
ATOM 672 C C . LYS B 1 4 ? -0.29 -20.406 -7.129 1 98.19 4 LYS B C 1
ATOM 674 O O . LYS B 1 4 ? -0.605 -19.609 -6.238 1 98.19 4 LYS B O 1
ATOM 679 N N . THR B 1 5 ? 0.812 -21.094 -7.148 1 98.31 5 THR B N 1
ATOM 680 C CA . THR B 1 5 ? 1.834 -20.938 -6.121 1 98.31 5 THR B CA 1
ATOM 681 C C . THR B 1 5 ? 3.092 -20.297 -6.703 1 98.31 5 THR B C 1
ATOM 683 O O . THR B 1 5 ? 3.482 -20.609 -7.832 1 98.31 5 THR B O 1
ATOM 686 N N . PHE B 1 6 ? 3.691 -19.484 -5.906 1 98.25 6 PHE B N 1
ATOM 687 C CA . PHE B 1 6 ? 4.898 -18.766 -6.32 1 98.25 6 PHE B CA 1
ATOM 688 C C . PHE B 1 6 ? 5.953 -18.812 -5.223 1 98.25 6 PHE B C 1
ATOM 690 O O . PHE B 1 6 ? 5.641 -18.625 -4.043 1 98.25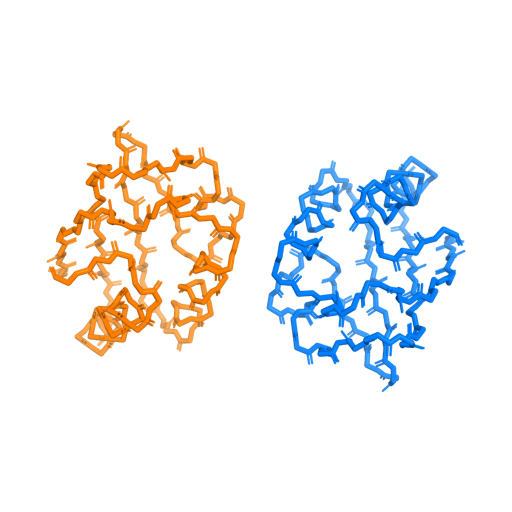 6 PHE B O 1
ATOM 697 N N . GLU B 1 7 ? 7.176 -19.062 -5.621 1 98 7 GLU B N 1
ATOM 698 C CA . GLU B 1 7 ? 8.305 -18.812 -4.727 1 98 7 GLU B CA 1
ATOM 699 C C . GLU B 1 7 ? 8.836 -17.391 -4.895 1 98 7 GLU B C 1
ATOM 701 O O . GLU B 1 7 ? 9.141 -16.969 -6.008 1 98 7 GLU B O 1
ATOM 706 N N . ILE B 1 8 ? 8.984 -16.719 -3.766 1 98.56 8 ILE B N 1
ATOM 707 C CA . ILE B 1 8 ? 9.539 -15.367 -3.789 1 98.56 8 ILE B CA 1
ATOM 708 C C . ILE B 1 8 ? 11.062 -15.445 -3.916 1 98.56 8 ILE B C 1
ATOM 710 O O . ILE B 1 8 ? 11.742 -15.984 -3.039 1 98.56 8 ILE B O 1
ATOM 714 N N . ILE B 1 9 ? 11.547 -14.742 -4.977 1 97.69 9 ILE B N 1
ATOM 715 C CA . ILE B 1 9 ? 12.969 -14.906 -5.242 1 97.69 9 ILE B CA 1
ATOM 716 C C . ILE B 1 9 ? 13.688 -13.57 -5.059 1 97.69 9 ILE B C 1
ATOM 718 O O . ILE B 1 9 ? 14.914 -13.523 -5.027 1 97.69 9 ILE B O 1
ATOM 722 N N . ASN B 1 10 ? 12.875 -12.555 -4.969 1 96.5 10 ASN B N 1
ATOM 723 C CA . ASN B 1 10 ? 13.469 -11.25 -4.73 1 96.5 10 ASN B CA 1
ATOM 724 C C . ASN B 1 10 ? 14.281 -11.227 -3.438 1 96.5 10 ASN B C 1
ATOM 726 O O . ASN B 1 10 ? 13.836 -11.742 -2.412 1 96.5 10 ASN B O 1
ATOM 730 N N . GLU B 1 11 ? 15.43 -10.609 -3.51 1 97.06 11 GLU B N 1
ATOM 731 C CA . GLU B 1 11 ? 16.312 -10.594 -2.355 1 97.06 11 GLU B CA 1
ATOM 732 C C . GLU B 1 11 ? 15.664 -9.906 -1.161 1 97.06 11 GLU B C 1
ATOM 734 O O . GLU B 1 11 ? 15.898 -10.281 -0.013 1 97.06 11 GLU B O 1
ATOM 739 N N . SER B 1 12 ? 14.867 -8.977 -1.414 1 96.5 12 SER B N 1
ATOM 740 C CA . SER B 1 12 ? 14.25 -8.203 -0.342 1 96.5 12 SER B CA 1
ATOM 741 C C . SER B 1 12 ? 12.891 -8.781 0.046 1 96.5 12 SER B C 1
ATOM 743 O O . SER B 1 12 ? 12.188 -8.219 0.886 1 96.5 12 SER B O 1
ATOM 745 N N . GLY B 1 13 ? 12.469 -9.945 -0.561 1 97.94 13 GLY B N 1
ATOM 746 C CA . GLY B 1 13 ? 11.156 -10.508 -0.289 1 97.94 13 GLY B CA 1
ATOM 747 C C . GLY B 1 13 ? 10.023 -9.727 -0.932 1 97.94 13 GLY B C 1
ATOM 748 O O . GLY B 1 13 ? 10.227 -9.07 -1.955 1 97.94 13 GLY B O 1
ATOM 749 N N . LEU B 1 14 ? 8.836 -9.984 -0.437 1 98.31 14 LEU B N 1
ATOM 750 C CA . LEU B 1 14 ? 7.664 -9.203 -0.828 1 98.31 14 LEU B CA 1
ATOM 751 C C . LEU B 1 14 ? 7.578 -7.914 -0.025 1 98.31 14 LEU B C 1
ATOM 753 O O . LEU B 1 14 ? 6.812 -7.824 0.938 1 98.31 14 LEU B O 1
ATOM 757 N N . HIS B 1 15 ? 8.391 -6.918 -0.425 1 97.75 15 HIS B N 1
ATOM 758 C CA . HIS B 1 15 ? 8.414 -5.621 0.24 1 97.75 15 HIS B CA 1
ATOM 759 C C . HIS B 1 15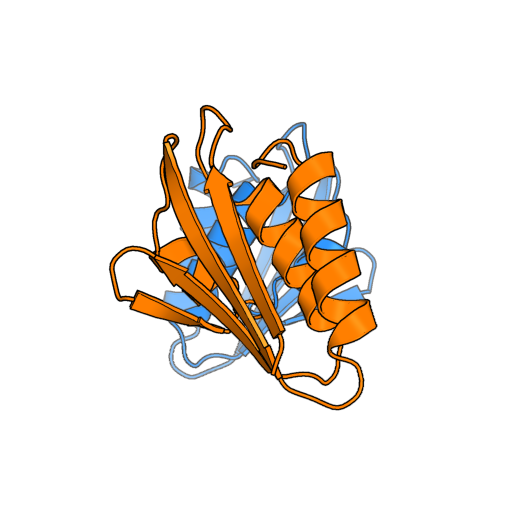 ? 7.391 -4.668 -0.38 1 97.75 15 HIS B C 1
ATOM 761 O O . HIS B 1 15 ? 6.613 -5.066 -1.247 1 97.75 15 HIS B O 1
ATOM 767 N N . ALA B 1 16 ? 7.367 -3.48 0.034 1 97.94 16 ALA B N 1
ATOM 768 C CA . ALA B 1 16 ? 6.285 -2.535 -0.231 1 97.94 16 ALA B CA 1
ATOM 769 C C . ALA B 1 16 ? 6.102 -2.32 -1.73 1 97.94 16 ALA B C 1
ATOM 771 O O . ALA B 1 16 ? 4.969 -2.289 -2.225 1 97.94 16 ALA B O 1
ATOM 772 N N . ARG B 1 17 ? 7.172 -2.244 -2.465 1 96.62 17 ARG B N 1
ATOM 773 C CA . ARG B 1 17 ? 7.074 -1.882 -3.875 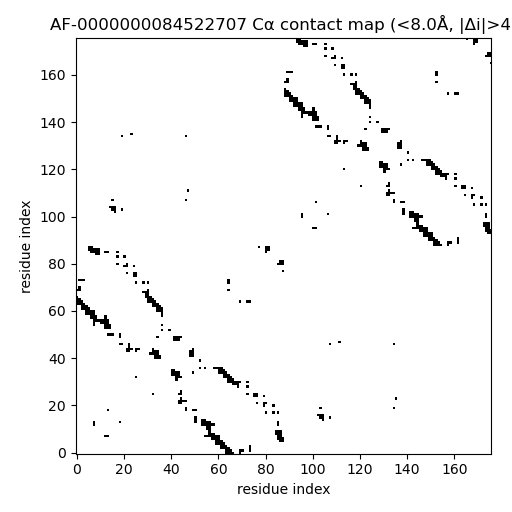1 96.62 17 ARG B CA 1
ATOM 774 C C . ARG B 1 17 ? 6.367 -2.973 -4.672 1 96.62 17 ARG B C 1
ATOM 776 O O . ARG B 1 17 ? 5.301 -2.736 -5.246 1 96.62 17 ARG B O 1
ATOM 783 N N . PRO B 1 18 ? 6.852 -4.184 -4.68 1 97.94 18 PRO B N 1
ATOM 784 C CA . PRO B 1 18 ? 6.098 -5.207 -5.406 1 97.94 18 PRO B CA 1
ATOM 785 C C . PRO B 1 18 ? 4.734 -5.492 -4.777 1 97.94 18 PRO B C 1
ATOM 787 O O . PRO B 1 18 ? 3.785 -5.84 -5.484 1 97.94 18 PRO B O 1
ATOM 790 N N . ALA B 1 19 ? 4.586 -5.344 -3.457 1 98.5 19 ALA B N 1
ATOM 791 C CA . ALA B 1 19 ? 3.279 -5.523 -2.824 1 98.5 19 ALA B CA 1
ATOM 792 C C . ALA B 1 19 ? 2.268 -4.516 -3.363 1 98.5 19 ALA B C 1
ATOM 794 O O . ALA B 1 19 ? 1.124 -4.871 -3.658 1 98.5 19 ALA B O 1
ATOM 795 N N . THR B 1 20 ? 2.738 -3.295 -3.492 1 98.5 20 THR B N 1
ATOM 796 C CA . THR B 1 20 ? 1.852 -2.258 -4.004 1 98.5 20 THR B CA 1
ATOM 797 C C . THR B 1 20 ? 1.436 -2.562 -5.441 1 98.5 20 THR B C 1
ATOM 799 O O . THR B 1 20 ? 0.271 -2.389 -5.805 1 98.5 20 THR B O 1
ATOM 802 N N . ALA B 1 21 ? 2.363 -3.02 -6.211 1 98.25 21 ALA B N 1
ATOM 803 C CA . ALA B 1 21 ? 2.035 -3.398 -7.586 1 98.25 21 ALA B CA 1
ATOM 804 C C . ALA B 1 21 ? 1.005 -4.523 -7.613 1 98.25 21 ALA B C 1
ATOM 806 O O . ALA B 1 21 ? 0.083 -4.508 -8.43 1 98.25 21 ALA B O 1
ATOM 807 N N . LEU B 1 22 ? 1.139 -5.492 -6.746 1 98.69 22 LEU B N 1
ATOM 808 C CA . LEU B 1 22 ? 0.191 -6.598 -6.676 1 98.69 22 LEU B CA 1
ATOM 809 C C . LEU B 1 22 ? -1.187 -6.109 -6.246 1 98.69 22 LEU B C 1
ATOM 811 O O . LEU B 1 22 ? -2.201 -6.508 -6.82 1 98.69 22 LEU B O 1
ATOM 815 N N . VAL B 1 23 ? -1.23 -5.293 -5.27 1 98.81 23 VAL B N 1
ATOM 816 C CA . VAL B 1 23 ? -2.492 -4.754 -4.777 1 98.81 23 VAL B CA 1
ATOM 817 C C . VAL B 1 23 ? -3.178 -3.951 -5.879 1 98.81 23 VAL B C 1
ATOM 819 O O . VAL B 1 23 ? -4.395 -4.055 -6.066 1 98.81 23 VAL B O 1
ATOM 822 N N . GLN B 1 24 ? -2.379 -3.191 -6.59 1 98.56 24 GLN B N 1
ATOM 823 C CA . GLN B 1 24 ? -2.93 -2.418 -7.699 1 98.56 24 GLN B CA 1
ATOM 824 C C . GLN B 1 24 ? -3.568 -3.33 -8.742 1 98.56 24 GLN B C 1
ATOM 826 O O . GLN B 1 24 ? -4.699 -3.092 -9.172 1 98.56 24 GLN B O 1
ATOM 831 N N . ALA B 1 25 ? -2.84 -4.324 -9.117 1 98.56 25 ALA B N 1
ATOM 832 C CA . ALA B 1 25 ? -3.391 -5.262 -10.094 1 98.56 25 ALA B CA 1
ATOM 833 C C . ALA B 1 25 ? -4.656 -5.926 -9.555 1 98.56 25 ALA B C 1
ATOM 835 O O . ALA B 1 25 ? -5.676 -5.98 -10.25 1 98.56 25 ALA B O 1
ATOM 836 N N . ALA B 1 26 ? -4.629 -6.398 -8.367 1 98.81 26 ALA B N 1
ATOM 837 C CA . ALA B 1 26 ? -5.746 -7.117 -7.762 1 98.81 26 ALA B CA 1
ATOM 838 C C . ALA B 1 26 ? -6.98 -6.227 -7.648 1 98.81 26 ALA B C 1
ATOM 840 O O . ALA B 1 26 ? -8.109 -6.688 -7.84 1 98.81 26 ALA B O 1
ATOM 841 N N . SER B 1 27 ? -6.766 -4.977 -7.367 1 98.5 27 SER B N 1
ATOM 842 C CA . SER B 1 27 ? -7.848 -4.043 -7.086 1 98.5 27 SER B CA 1
ATOM 843 C C . SER B 1 27 ? -8.672 -3.756 -8.336 1 98.5 27 SER B C 1
ATOM 845 O O . SER B 1 27 ? -9.781 -3.227 -8.25 1 98.5 27 SER B O 1
ATOM 847 N N . GLY B 1 28 ? -8.172 -4.051 -9.461 1 98.31 28 GLY B N 1
ATOM 848 C CA . GLY B 1 28 ? -8.875 -3.805 -10.711 1 98.31 28 GLY B CA 1
ATOM 849 C C . GLY B 1 28 ? -9.914 -4.867 -11.031 1 98.31 28 GLY B C 1
ATOM 850 O O . GLY B 1 28 ? -10.688 -4.719 -11.977 1 98.31 28 GLY B O 1
ATOM 851 N N . PHE B 1 29 ? -10.031 -5.895 -10.227 1 98.81 29 PHE B N 1
ATOM 852 C CA . PHE B 1 29 ? -10.906 -7.023 -10.523 1 98.81 29 PHE B CA 1
ATOM 853 C C . PHE B 1 29 ? -12.008 -7.148 -9.484 1 98.81 29 PHE B C 1
ATOM 855 O O . PHE B 1 29 ? -11.844 -6.719 -8.336 1 98.81 29 PHE B O 1
ATOM 862 N N . THR B 1 30 ? -13.133 -7.816 -9.859 1 98.69 30 THR B N 1
ATOM 863 C CA . THR B 1 30 ? -14.258 -8.031 -8.961 1 98.69 30 THR B CA 1
ATOM 864 C C . THR B 1 30 ? -14.094 -9.328 -8.172 1 98.69 30 THR B C 1
ATOM 866 O O . THR B 1 30 ? -14.711 -9.516 -7.129 1 98.69 30 THR B O 1
ATOM 869 N N . SER B 1 31 ? -13.297 -10.172 -8.719 1 98.88 31 SER B N 1
ATOM 870 C CA . SER B 1 31 ? -13.078 -11.461 -8.07 1 98.88 31 SER B CA 1
ATOM 871 C C . SER B 1 31 ? -12.438 -11.297 -6.699 1 98.88 31 SER B C 1
ATOM 873 O O . SER B 1 31 ? -11.703 -10.328 -6.465 1 98.88 31 SER B O 1
ATOM 875 N N . THR B 1 32 ? -12.781 -12.242 -5.836 1 98.88 32 THR B N 1
ATOM 876 C CA . THR B 1 32 ? -12.047 -12.375 -4.586 1 98.88 32 THR B CA 1
ATOM 877 C C . THR B 1 32 ? -10.656 -12.953 -4.828 1 98.88 32 THR B C 1
ATOM 879 O O . THR B 1 32 ? -10.516 -13.984 -5.496 1 98.88 32 THR B O 1
ATOM 882 N N . ILE B 1 33 ? -9.641 -12.227 -4.375 1 98.94 33 ILE B N 1
ATOM 883 C CA . ILE B 1 33 ? -8.258 -12.656 -4.543 1 98.94 33 ILE B CA 1
ATOM 884 C C . ILE B 1 33 ? -7.57 -12.719 -3.182 1 98.94 33 ILE B C 1
ATOM 886 O O . ILE B 1 33 ? -7.496 -11.719 -2.467 1 98.94 33 ILE B O 1
ATOM 890 N N . GLU B 1 34 ? -7.055 -13.898 -2.859 1 98.94 34 GLU B N 1
ATOM 891 C CA . GLU B 1 34 ? -6.387 -14.102 -1.576 1 98.94 34 GLU B CA 1
ATOM 892 C C . GLU B 1 34 ? -4.949 -14.578 -1.772 1 98.94 34 GLU B C 1
ATOM 894 O O . GLU B 1 34 ? -4.652 -15.289 -2.732 1 98.94 34 GLU B O 1
ATOM 899 N N . ILE B 1 35 ? -4.113 -14.18 -0.878 1 98.88 35 ILE B N 1
ATOM 900 C CA . ILE B 1 35 ? -2.74 -14.664 -0.807 1 98.88 35 ILE B CA 1
ATOM 901 C C . ILE B 1 35 ? -2.492 -15.312 0.554 1 98.88 35 ILE B C 1
ATOM 903 O O . ILE B 1 35 ? -2.924 -14.789 1.584 1 98.88 35 ILE B O 1
ATOM 907 N N . GLU B 1 36 ? -1.803 -16.391 0.483 1 98.88 36 GLU B N 1
ATOM 908 C CA . GLU B 1 36 ? -1.549 -17.188 1.687 1 98.88 36 GLU B CA 1
ATOM 909 C C . GLU B 1 36 ? -0.059 -17.469 1.857 1 98.88 36 GLU B C 1
ATOM 911 O O . GLU B 1 36 ? 0.635 -17.766 0.885 1 98.88 36 GLU B O 1
ATOM 916 N N . TYR B 1 37 ? 0.436 -17.328 3.041 1 98.81 37 TYR B N 1
ATOM 917 C CA . TYR B 1 37 ? 1.808 -17.609 3.441 1 98.81 37 TYR B CA 1
ATOM 918 C C . TYR B 1 37 ? 1.861 -18.109 4.883 1 98.81 37 TYR B C 1
ATOM 920 O O . TYR B 1 37 ? 1.297 -17.469 5.781 1 98.81 37 TYR B O 1
ATOM 928 N N . ASN B 1 38 ? 2.436 -19.219 5.125 1 98.19 38 ASN B N 1
ATOM 929 C CA . ASN B 1 38 ? 2.566 -19.797 6.457 1 98.19 38 ASN B CA 1
ATOM 930 C C . ASN B 1 38 ? 1.217 -19.891 7.164 1 98.19 38 ASN B C 1
ATOM 932 O O . ASN B 1 38 ? 1.08 -19.453 8.305 1 98.19 38 ASN B O 1
ATOM 936 N N . ASN B 1 39 ? 0.269 -20.312 6.465 1 97.62 39 ASN B N 1
ATOM 937 C CA . ASN B 1 39 ? -1.075 -20.609 6.945 1 97.62 39 ASN B CA 1
ATOM 938 C C . ASN B 1 39 ? -1.833 -19.344 7.32 1 97.62 39 ASN B C 1
ATOM 940 O O . ASN B 1 39 ? -2.85 -19.406 8.016 1 97.62 39 ASN B O 1
ATOM 944 N N . LYS B 1 40 ? -1.297 -18.297 6.961 1 98.69 40 LYS B N 1
ATOM 945 C CA . LYS B 1 40 ? -2.021 -17.031 7.09 1 98.69 40 LYS B CA 1
ATOM 946 C C . LYS B 1 40 ? -2.529 -16.562 5.73 1 98.69 40 LYS B C 1
ATOM 948 O O . LYS B 1 40 ? -1.762 -16.453 4.773 1 98.69 40 LYS B O 1
ATOM 953 N N . LYS B 1 41 ? -3.775 -16.375 5.645 1 98.75 41 LYS B N 1
ATOM 954 C CA . LYS B 1 41 ? -4.449 -15.961 4.414 1 98.75 41 LYS B CA 1
ATOM 955 C C . LYS B 1 41 ? -5.004 -14.547 4.527 1 98.75 41 LYS B C 1
ATOM 957 O O . LYS B 1 41 ? -5.668 -14.211 5.512 1 98.75 41 LYS B O 1
ATOM 962 N N . VAL B 1 42 ? -4.715 -13.664 3.523 1 98.88 42 VAL B N 1
ATOM 963 C CA . VAL B 1 42 ? -5.219 -12.289 3.529 1 98.88 42 VAL B CA 1
ATOM 964 C C . VAL B 1 42 ? -5.742 -11.93 2.141 1 98.88 42 VAL B C 1
ATOM 966 O O . VAL B 1 42 ? -5.445 -12.617 1.159 1 98.88 42 VAL B O 1
ATOM 969 N N . ASN B 1 43 ? -6.637 -10.93 2.125 1 98.88 43 ASN B N 1
ATOM 970 C CA . ASN B 1 43 ? -7.082 -10.336 0.868 1 98.88 43 ASN B CA 1
ATOM 971 C C . ASN B 1 43 ? -5.934 -9.641 0.142 1 98.88 43 ASN B C 1
ATOM 973 O O . ASN B 1 43 ? -5.297 -8.734 0.694 1 98.88 43 ASN B O 1
ATOM 977 N N . LEU B 1 44 ? -5.688 -9.992 -1.095 1 98.88 44 LEU B N 1
ATOM 978 C CA . LEU B 1 44 ? -4.555 -9.445 -1.835 1 98.88 44 LEU B CA 1
ATOM 979 C C . LEU B 1 44 ? -4.777 -7.973 -2.16 1 98.88 44 LEU B C 1
ATOM 981 O O . LEU B 1 44 ? -3.834 -7.262 -2.51 1 98.88 44 LEU B O 1
ATOM 985 N N . LYS B 1 45 ? -5.965 -7.473 -1.95 1 98.56 45 LYS B N 1
ATOM 986 C CA . LYS B 1 45 ? -6.281 -6.066 -2.188 1 98.56 45 LYS B CA 1
ATOM 987 C C . LYS B 1 45 ? -5.953 -5.215 -0.967 1 98.56 45 LYS B C 1
ATOM 989 O O . LYS B 1 45 ? -5.977 -3.982 -1.038 1 98.56 45 LYS B O 1
ATOM 994 N N . SER B 1 46 ? -5.633 -5.84 0.108 1 98 46 SER B N 1
ATOM 995 C CA . SER B 1 46 ? -5.293 -5.152 1.35 1 98 46 SER B CA 1
ATOM 996 C C . SER B 1 46 ? -3.781 -5.039 1.524 1 98 46 SER B C 1
ATOM 998 O O . SER B 1 46 ? -3.131 -5.984 1.982 1 98 46 SER B O 1
ATOM 1000 N N . ILE B 1 47 ? -3.312 -3.879 1.391 1 98.44 47 ILE B N 1
ATOM 1001 C CA . ILE B 1 47 ? -1.872 -3.684 1.498 1 98.44 47 ILE B CA 1
ATOM 1002 C C . ILE B 1 47 ? -1.401 -4.07 2.898 1 98.44 47 ILE B C 1
ATOM 1004 O O . ILE B 1 47 ? -0.352 -4.699 3.057 1 98.44 47 ILE B O 1
ATOM 1008 N N . MET B 1 48 ? -2.158 -3.701 3.871 1 97.31 48 MET B N 1
ATOM 1009 C CA . MET B 1 48 ? -1.765 -4.035 5.234 1 97.31 48 MET B CA 1
ATOM 1010 C C . MET B 1 48 ? -1.772 -5.543 5.449 1 97.31 48 MET B C 1
ATOM 1012 O O . MET B 1 48 ? -0.887 -6.086 6.117 1 97.31 48 MET B O 1
ATOM 1016 N N . GLY B 1 49 ? -2.748 -6.164 4.867 1 98.38 49 GLY B N 1
ATOM 1017 C CA . GLY B 1 49 ? -2.777 -7.617 4.926 1 98.38 49 GLY B CA 1
ATOM 1018 C C . GLY B 1 49 ? -1.562 -8.266 4.293 1 98.38 49 GLY B C 1
ATOM 1019 O O . GLY B 1 49 ? -0.925 -9.133 4.898 1 98.38 49 GLY B O 1
ATOM 1020 N N . VAL B 1 50 ? -1.266 -7.809 3.117 1 98.75 50 VAL B N 1
ATOM 1021 C CA . VAL B 1 50 ? -0.151 -8.375 2.367 1 98.75 50 VAL B CA 1
ATOM 1022 C C . VAL B 1 50 ? 1.151 -8.164 3.133 1 98.75 50 VAL B C 1
ATOM 1024 O O . VAL B 1 50 ? 1.932 -9.102 3.32 1 98.75 50 VAL B O 1
ATOM 1027 N N . MET B 1 51 ? 1.337 -6.996 3.639 1 97.94 51 MET B N 1
ATOM 1028 C CA . MET B 1 51 ? 2.582 -6.676 4.332 1 97.94 51 MET B CA 1
ATOM 1029 C C . MET B 1 51 ? 2.688 -7.445 5.645 1 97.94 51 MET B C 1
ATOM 1031 O O . MET B 1 51 ? 3.785 -7.82 6.062 1 97.94 51 MET B O 1
ATOM 1035 N N . SER B 1 52 ? 1.604 -7.73 6.211 1 98.19 52 SER B N 1
ATOM 1036 C CA . SER B 1 52 ? 1.611 -8.445 7.48 1 98.19 52 SER B CA 1
ATOM 1037 C C . SER B 1 52 ? 2.17 -9.859 7.316 1 98.19 52 SER B C 1
ATOM 1039 O O . SER B 1 52 ? 2.582 -10.484 8.289 1 98.19 52 SER B O 1
ATOM 1041 N N . LEU B 1 53 ? 2.166 -10.391 6.199 1 98.69 53 LEU B N 1
ATOM 1042 C CA . LEU B 1 53 ? 2.662 -11.734 5.949 1 98.69 53 LEU B CA 1
ATOM 1043 C C . LEU B 1 53 ? 4.18 -11.789 6.066 1 98.69 53 LEU B C 1
ATOM 1045 O O . LEU B 1 53 ? 4.754 -12.859 6.285 1 98.69 53 LEU B O 1
ATOM 1049 N N . ALA B 1 54 ? 4.859 -10.711 5.824 1 98.12 54 ALA B N 1
ATOM 1050 C CA . ALA B 1 54 ? 6.309 -10.602 5.941 1 98.12 54 ALA B CA 1
ATOM 1051 C C . ALA B 1 54 ? 7.008 -11.711 5.156 1 98.12 54 ALA B C 1
ATOM 1053 O O . ALA B 1 54 ? 7.871 -12.414 5.695 1 98.12 54 ALA B O 1
ATOM 1054 N N . VAL B 1 55 ? 6.672 -11.812 3.941 1 98.44 55 VAL B N 1
ATOM 1055 C CA . VAL B 1 55 ? 7.246 -12.875 3.123 1 98.44 55 VAL B CA 1
ATOM 1056 C C . VAL B 1 55 ? 8.688 -12.523 2.758 1 98.44 55 VAL B C 1
ATOM 1058 O O . VAL B 1 55 ? 8.945 -11.492 2.129 1 98.44 55 VAL B O 1
ATOM 1061 N N . ALA B 1 56 ? 9.617 -13.352 3.109 1 97.94 56 ALA B N 1
ATOM 1062 C CA . ALA B 1 56 ? 11.031 -13.188 2.789 1 97.94 56 ALA B CA 1
ATOM 1063 C C . ALA B 1 56 ? 11.414 -13.969 1.537 1 97.94 56 ALA B C 1
ATOM 1065 O O . ALA B 1 56 ? 10.617 -14.773 1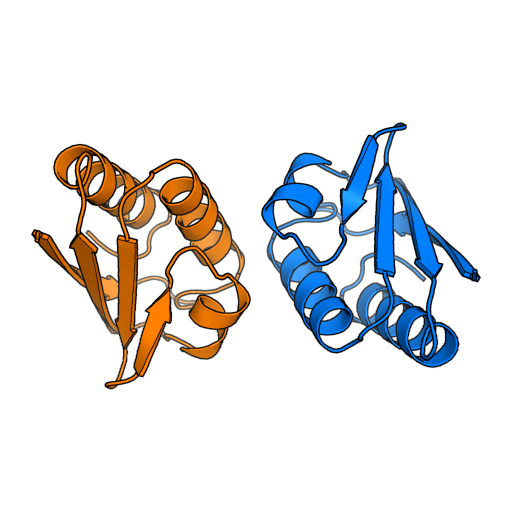.036 1 97.94 56 ALA B O 1
ATOM 1066 N N . LYS B 1 57 ? 12.602 -13.664 1.049 1 98 57 LYS B N 1
ATOM 1067 C CA . LYS B 1 57 ? 13.141 -14.484 -0.034 1 98 57 LYS B CA 1
ATOM 1068 C C . LYS B 1 57 ? 13.047 -15.969 0.303 1 98 57 LYS B C 1
ATOM 1070 O O . LYS B 1 57 ? 13.336 -16.375 1.431 1 98 57 LYS B O 1
ATOM 1075 N N . GLY B 1 58 ? 12.617 -16.688 -0.692 1 98.06 58 GLY B N 1
ATOM 1076 C CA . GLY B 1 58 ? 12.508 -18.125 -0.508 1 98.06 58 GLY B CA 1
ATOM 1077 C C . GLY B 1 58 ? 11.141 -18.562 -0.025 1 98.06 58 GLY B C 1
ATOM 1078 O O . GLY B 1 58 ? 10.805 -19.75 -0.081 1 98.06 58 GLY B O 1
ATOM 1079 N N . GLY B 1 59 ? 10.344 -17.656 0.487 1 98.19 59 GLY B N 1
ATOM 1080 C CA . GLY B 1 59 ? 8.977 -17.984 0.888 1 98.19 59 GLY B CA 1
ATOM 1081 C C . GLY B 1 59 ? 8.094 -18.375 -0.276 1 98.19 59 GLY B C 1
ATOM 1082 O O . GLY B 1 59 ? 8.219 -17.828 -1.373 1 98.19 59 GLY B O 1
ATOM 1083 N N . THR B 1 60 ? 7.227 -19.328 -0.045 1 98.5 60 THR B N 1
ATOM 1084 C CA . THR B 1 60 ? 6.246 -19.75 -1.032 1 98.5 60 THR B CA 1
ATOM 1085 C C . THR B 1 60 ? 4.855 -19.25 -0.675 1 98.5 60 THR B C 1
ATOM 1087 O O . THR B 1 60 ? 4.367 -19.484 0.433 1 98.5 60 THR B O 1
ATOM 1090 N N . VAL B 1 61 ? 4.285 -18.547 -1.68 1 98.69 61 VAL B N 1
ATOM 1091 C CA . VAL B 1 61 ? 2.936 -18.047 -1.459 1 98.69 61 VAL B CA 1
ATOM 1092 C C . VAL B 1 61 ? 1.96 -18.75 -2.396 1 98.69 61 VAL B C 1
ATOM 1094 O O . VAL B 1 61 ? 2.322 -19.125 -3.516 1 98.69 61 VAL B O 1
ATOM 1097 N N . ARG B 1 62 ? 0.733 -18.875 -1.926 1 98.75 62 ARG B N 1
ATOM 1098 C CA . ARG B 1 62 ? -0.374 -19.375 -2.738 1 98.75 62 ARG B CA 1
ATOM 1099 C C . ARG B 1 62 ? -1.41 -18.281 -2.977 1 98.75 62 ARG B C 1
ATOM 1101 O O . ARG B 1 62 ? -1.898 -17.656 -2.027 1 98.75 62 ARG B O 1
ATOM 1108 N N . ILE B 1 63 ? -1.706 -18.078 -4.215 1 98.75 63 ILE B N 1
ATOM 1109 C CA . ILE B 1 63 ? -2.721 -17.094 -4.574 1 98.75 63 ILE B CA 1
ATOM 1110 C C . ILE B 1 63 ? -3.957 -17.812 -5.121 1 98.75 63 ILE B C 1
ATOM 1112 O O . ILE B 1 63 ? -3.855 -18.625 -6.035 1 98.75 63 ILE B O 1
ATOM 1116 N N . THR B 1 64 ? -5.02 -17.453 -4.504 1 98.88 64 THR B N 1
ATOM 1117 C CA . THR B 1 64 ? -6.297 -18.016 -4.91 1 98.88 64 THR B CA 1
ATOM 1118 C C . THR B 1 64 ? -7.238 -16.938 -5.414 1 98.88 64 THR B C 1
ATOM 1120 O O . THR B 1 64 ? -7.328 -15.859 -4.816 1 98.88 64 THR B O 1
ATOM 1123 N N . VAL B 1 65 ? -7.977 -17.25 -6.531 1 98.88 65 VAL B N 1
ATOM 1124 C CA . VAL B 1 65 ? -8.906 -16.297 -7.133 1 98.88 65 VAL B CA 1
ATOM 1125 C C . VAL B 1 65 ? -10.258 -16.969 -7.352 1 98.88 65 VAL B C 1
ATOM 1127 O O . VAL B 1 65 ? -10.328 -18.078 -7.879 1 98.88 65 VAL B O 1
ATOM 1130 N N . GLU B 1 66 ? -11.289 -16.234 -6.891 1 98.88 66 GLU B N 1
ATOM 1131 C CA . GLU B 1 66 ? -12.648 -16.75 -7.051 1 98.88 66 GLU B CA 1
ATOM 1132 C C . GLU B 1 66 ? -13.602 -15.648 -7.512 1 98.88 66 GLU B C 1
ATOM 1134 O O . GLU B 1 66 ? -13.766 -14.633 -6.832 1 98.88 66 GLU B O 1
ATOM 1139 N N . GLY B 1 67 ? -14.227 -15.875 -8.633 1 98.75 67 GLY B N 1
ATOM 1140 C CA . GLY B 1 67 ? -15.203 -14.922 -9.133 1 98.75 67 GLY B CA 1
ATOM 1141 C C . GLY B 1 67 ? -15.359 -14.953 -10.641 1 98.75 67 GLY B C 1
ATOM 1142 O O . GLY B 1 67 ? -14.781 -15.812 -11.312 1 98.75 67 GLY B O 1
ATOM 1143 N N . GLU B 1 68 ? -16.062 -14.055 -11.219 1 98.62 68 GLU B N 1
ATOM 1144 C CA . GLU B 1 68 ? -16.469 -14.047 -12.617 1 98.62 68 GLU B CA 1
ATOM 1145 C C . GLU B 1 68 ? -15.305 -13.727 -13.539 1 98.62 68 GLU B C 1
ATOM 1147 O O . GLU B 1 68 ? -15.258 -14.188 -14.68 1 98.62 68 GLU B O 1
ATOM 1152 N N . ASP B 1 69 ? -14.383 -13.055 -13.078 1 98.75 69 ASP B N 1
ATOM 1153 C CA . ASP B 1 69 ? -13.258 -12.633 -13.914 1 98.75 69 ASP B CA 1
ATOM 1154 C C . ASP B 1 69 ? -11.961 -13.281 -13.438 1 98.75 69 ASP B C 1
ATOM 1156 O O . ASP B 1 69 ? -10.891 -12.68 -13.531 1 98.75 69 ASP B O 1
ATOM 1160 N N . GLU B 1 70 ? -12.086 -14.422 -12.828 1 98.62 70 GLU B N 1
ATOM 1161 C CA . GLU B 1 70 ? -10.969 -15.062 -12.141 1 98.62 70 GLU B CA 1
ATOM 1162 C C . GLU B 1 70 ? -9.859 -15.422 -13.125 1 98.62 70 GLU B C 1
ATOM 1164 O O . GLU B 1 70 ? -8.672 -15.352 -12.789 1 98.62 70 GLU B O 1
ATOM 1169 N N . ALA B 1 71 ? -10.133 -15.758 -14.391 1 98.62 71 ALA B N 1
ATOM 1170 C CA . ALA B 1 71 ? -9.117 -16.125 -15.375 1 98.62 71 ALA B CA 1
ATOM 1171 C C . ALA B 1 71 ? -8.227 -14.93 -15.711 1 98.62 71 ALA B C 1
ATOM 1173 O O . ALA B 1 71 ? -7.004 -15.047 -15.742 1 98.62 71 ALA B O 1
ATOM 1174 N N . GLU B 1 72 ? -8.82 -13.82 -15.93 1 98.75 72 GLU B N 1
ATOM 1175 C CA . GLU B 1 72 ? -8.062 -12.602 -16.219 1 98.75 72 GLU B CA 1
ATOM 1176 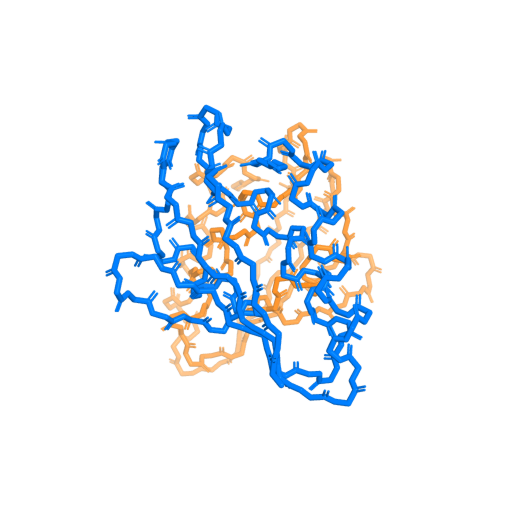C C . GLU B 1 72 ? -7.297 -12.133 -14.984 1 98.75 72 GLU B C 1
ATOM 1178 O O . GLU B 1 72 ? -6.164 -11.656 -15.102 1 98.75 72 GLU B O 1
ATOM 1183 N N . ALA B 1 73 ? -7.918 -12.305 -13.859 1 98.75 73 ALA B N 1
ATOM 1184 C CA . ALA B 1 73 ? -7.305 -11.844 -12.617 1 98.75 73 ALA B CA 1
ATOM 1185 C C . ALA B 1 73 ? -6.02 -12.617 -12.32 1 98.75 73 ALA B C 1
ATOM 1187 O O . ALA B 1 73 ? -4.98 -12.016 -12.039 1 98.75 73 ALA B O 1
ATOM 1188 N N . ILE B 1 74 ? -6.047 -13.938 -12.406 1 98.69 74 ILE B N 1
ATOM 1189 C CA . ILE B 1 74 ? -4.871 -14.742 -12.078 1 98.69 74 ILE B CA 1
ATOM 1190 C C . ILE B 1 74 ? -3.777 -14.492 -13.117 1 98.69 74 ILE B C 1
ATOM 1192 O O . ILE B 1 74 ? -2.588 -14.516 -12.789 1 98.69 74 ILE B O 1
ATOM 1196 N N . ALA B 1 75 ? -4.125 -14.242 -14.344 1 98.75 75 ALA B N 1
ATOM 1197 C CA . ALA B 1 75 ? -3.148 -13.93 -15.391 1 98.75 75 ALA B CA 1
ATOM 1198 C C . ALA B 1 75 ? -2.445 -12.609 -15.094 1 98.75 75 ALA B C 1
ATOM 1200 O O . ALA B 1 75 ? -1.23 -12.492 -15.273 1 98.75 75 ALA B O 1
ATOM 1201 N N . ALA B 1 76 ? -3.225 -11.648 -14.672 1 98.69 76 ALA B N 1
ATOM 1202 C CA . ALA B 1 76 ? -2.656 -10.344 -14.328 1 98.69 76 ALA B CA 1
ATOM 1203 C C . ALA B 1 76 ? -1.709 -10.453 -13.133 1 98.69 76 ALA B C 1
ATOM 1205 O O . ALA B 1 76 ? -0.622 -9.867 -13.148 1 98.69 76 ALA B O 1
ATOM 1206 N N . ILE B 1 77 ? -2.131 -11.234 -12.133 1 98.56 77 ILE B N 1
ATOM 1207 C CA . ILE B 1 77 ? -1.31 -11.422 -10.938 1 98.56 77 ILE B CA 1
ATOM 1208 C C . ILE B 1 77 ? 0.004 -12.102 -11.32 1 98.56 77 ILE B C 1
ATOM 1210 O O . ILE B 1 77 ? 1.077 -11.688 -10.883 1 98.56 77 ILE B O 1
ATOM 1214 N N . GLU B 1 78 ? -0.043 -13.055 -12.148 1 98.38 78 GLU B N 1
ATOM 1215 C CA . GLU B 1 78 ? 1.154 -13.758 -12.602 1 98.38 78 GLU B CA 1
ATOM 1216 C C . GLU B 1 78 ? 2.102 -12.812 -13.336 1 98.38 78 GLU B C 1
ATOM 1218 O O . GLU B 1 78 ? 3.32 -12.883 -13.164 1 98.38 78 GLU B O 1
ATOM 1223 N N . SER B 1 79 ? 1.544 -12.008 -14.156 1 98.5 79 SER B N 1
ATOM 1224 C CA . SER B 1 79 ? 2.344 -11.031 -14.898 1 98.5 79 SER B CA 1
ATOM 1225 C C . SER B 1 79 ? 3.074 -10.086 -13.953 1 98.5 79 SER B C 1
ATOM 1227 O O . SER B 1 79 ? 4.258 -9.805 -14.141 1 98.5 79 SER B O 1
ATOM 1229 N N . VAL B 1 80 ? 2.389 -9.617 -12.93 1 98.38 80 VAL B N 1
ATOM 1230 C CA . VAL B 1 80 ? 3.008 -8.711 -11.969 1 98.38 80 VAL B CA 1
ATOM 1231 C C . VAL B 1 80 ? 4.109 -9.438 -11.203 1 98.38 80 VAL B C 1
ATOM 1233 O O . VAL B 1 80 ? 5.188 -8.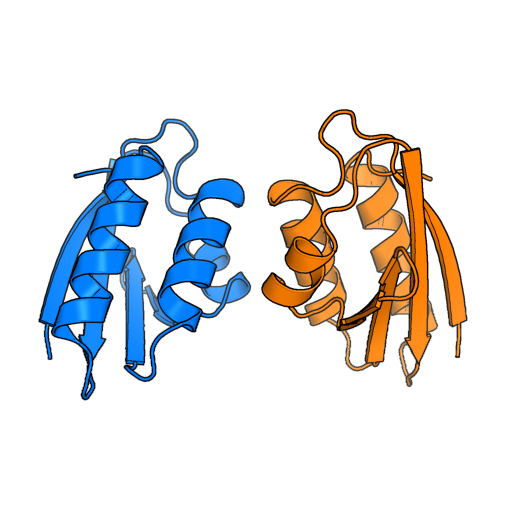891 -10.977 1 98.38 80 VAL B O 1
ATOM 1236 N N . MET B 1 81 ? 3.863 -10.68 -10.789 1 98.25 81 MET B N 1
ATOM 1237 C CA . MET B 1 81 ? 4.863 -11.492 -10.102 1 98.25 81 MET B CA 1
ATOM 1238 C C . MET B 1 81 ? 6.152 -11.57 -10.914 1 98.25 81 MET B C 1
ATOM 1240 O O . MET B 1 81 ? 7.242 -11.375 -10.375 1 98.25 81 MET B O 1
ATOM 1244 N N . LYS B 1 82 ? 6.027 -11.766 -12.18 1 97.12 82 LYS B N 1
ATOM 1245 C CA . LYS B 1 82 ? 7.176 -11.883 -13.078 1 97.12 82 LYS B CA 1
ATOM 1246 C C . LYS B 1 82 ? 7.855 -10.531 -13.281 1 97.12 82 LYS B C 1
ATOM 1248 O O . LYS B 1 82 ? 9.078 -10.422 -13.133 1 97.12 82 LYS B O 1
ATOM 1253 N N . ASN B 1 83 ? 7.098 -9.547 -13.539 1 97.25 83 ASN B N 1
ATOM 1254 C CA . ASN B 1 83 ? 7.629 -8.227 -13.875 1 97.25 83 ASN B CA 1
ATOM 1255 C C . ASN B 1 83 ? 8.336 -7.59 -12.68 1 97.25 83 ASN B C 1
ATOM 1257 O O . ASN B 1 83 ? 9.289 -6.832 -12.852 1 97.25 83 ASN B O 1
ATOM 1261 N N . GLU B 1 84 ? 7.891 -7.883 -11.477 1 97 84 GLU B N 1
ATOM 1262 C CA . GLU B 1 84 ? 8.453 -7.289 -10.266 1 97 84 GLU B CA 1
ATOM 1263 C C . GLU B 1 84 ? 9.586 -8.148 -9.703 1 97 84 GLU B C 1
ATOM 1265 O O . GLU B 1 84 ? 10.109 -7.875 -8.625 1 97 84 GLU B O 1
ATOM 1270 N N . GLY B 1 85 ? 9.891 -9.227 -10.32 1 95 85 GLY B N 1
ATOM 1271 C CA . GLY B 1 85 ? 10.992 -10.07 -9.898 1 95 85 GLY B CA 1
ATOM 1272 C C . GLY B 1 85 ? 10.688 -10.875 -8.641 1 95 85 GLY B C 1
ATOM 1273 O O . GLY B 1 85 ? 11.562 -11.086 -7.809 1 95 85 GLY B O 1
ATOM 1274 N N . LEU B 1 86 ? 9.492 -11.219 -8.445 1 96.38 86 LEU B N 1
ATOM 1275 C CA . LEU B 1 86 ? 9.078 -11.906 -7.227 1 96.38 86 LEU B CA 1
ATOM 1276 C C . LEU B 1 86 ? 9.117 -13.422 -7.422 1 96.38 86 LEU B C 1
ATOM 1278 O O . LEU B 1 86 ? 9.094 -14.18 -6.449 1 96.38 86 LEU B O 1
ATOM 1282 N N . GLY B 1 87 ? 9.078 -13.766 -8.547 1 84 87 GLY B N 1
ATOM 1283 C CA . GLY B 1 87 ? 9.023 -15.18 -8.875 1 84 87 GLY B CA 1
ATOM 1284 C C . GLY B 1 87 ? 8.156 -15.484 -10.086 1 84 87 GLY B C 1
ATOM 1285 O O . GLY B 1 87 ? 7.414 -14.617 -10.555 1 84 87 GLY B O 1
ATOM 1286 N N . ALA B 1 88 ? 8.391 -16.5 -10.992 1 70.69 88 ALA B N 1
ATOM 1287 C CA . ALA B 1 88 ? 7.672 -17 -12.156 1 70.69 88 ALA B CA 1
ATOM 1288 C C . ALA B 1 88 ? 7.48 -18.516 -12.078 1 70.69 88 ALA B C 1
ATOM 1290 O O . ALA B 1 88 ? 8.25 -19.203 -11.414 1 70.69 88 ALA B O 1
#

Foldseek 3Di:
DDKDKWAFADQAFPDQVLLVVQLVLLVVDPKFKWKDFPRDIDGSVDSVSVVVNVGHHGTMMMMDTGDDCRVVSVVSNVVSCVVVRGGD/DDKDKWAFADQAFPDQVLLVVQLVLLVVDPKFKWKDFPRDIDGSVDSVSVVVNVGHHGTMMMMDIGDDCRVVSVVSNVVSCVVVRGGD